Protein AF-A0A5B0CPB9-F1 (afdb_monomer_lite)

Foldseek 3Di:
DPDPLVVVLVVLLVVLVVCLVPVQPDPCNVVSLVSLVVSLVVVLVVCVVVVNNVVSVVSVVSSVVSVVSNVVRD

Radius of gyration: 12.64 Å; chains: 1; bounding box: 35×15×35 Å

Sequence (74 aa):
MKNIFPILFLVVGFLTVLEFIFIAGMFTWIIMVISICIIGLINISIEIKNRQYLQAILYLLAITALVMGYLKLV

pLDDT: mean 79.99, std 9.24, range [47.19, 89.12]

Structure (mmCIF, N/CA/C/O backbone):
data_AF-A0A5B0CPB9-F1
#
_entry.id   AF-A0A5B0CPB9-F1
#
loop_
_atom_site.group_PDB
_atom_site.id
_atom_site.type_symbol
_atom_site.label_atom_id
_atom_site.label_alt_id
_atom_site.label_comp_id
_atom_site.label_asym_id
_atom_site.label_entity_id
_atom_site.label_seq_id
_atom_site.pdbx_PDB_ins_code
_atom_site.Cartn_x
_atom_site.Cartn_y
_atom_site.Cartn_z
_atom_site.occupancy
_atom_site.B_iso_or_equiv
_atom_site.auth_seq_id
_atom_site.auth_comp_id
_atom_site.auth_asym_id
_atom_site.auth_atom_id
_atom_site.pdbx_PDB_model_num
ATOM 1 N N . MET A 1 1 ? -22.299 4.457 6.869 1.00 48.62 1 MET A N 1
ATOM 2 C CA . MET A 1 1 ? -21.055 4.868 6.174 1.00 48.62 1 MET A CA 1
ATOM 3 C C . MET A 1 1 ? -19.879 3.937 6.508 1.00 48.62 1 MET A C 1
ATOM 5 O O . MET A 1 1 ? -18.748 4.387 6.618 1.00 48.62 1 MET A O 1
ATOM 9 N N . LYS A 1 2 ? -20.130 2.633 6.687 1.00 47.19 2 LYS A N 1
ATOM 10 C CA . LYS A 1 2 ? -19.090 1.615 6.886 1.00 47.19 2 LYS A CA 1
ATOM 11 C C . LYS A 1 2 ? -18.805 0.985 5.514 1.00 47.19 2 LYS A C 1
ATOM 13 O O . LYS A 1 2 ? -19.764 0.731 4.792 1.00 47.19 2 LYS A O 1
ATOM 18 N N . ASN A 1 3 ? -17.530 0.754 5.191 1.00 59.56 3 ASN A N 1
ATOM 19 C CA . ASN A 1 3 ? -17.013 -0.135 4.127 1.00 59.56 3 ASN A CA 1
ATOM 20 C C . ASN A 1 3 ? -16.501 0.470 2.803 1.00 59.56 3 ASN A C 1
ATOM 22 O O . ASN A 1 3 ? -15.963 -0.290 2.012 1.00 59.56 3 ASN A O 1
ATOM 26 N N . ILE A 1 4 ? -16.555 1.781 2.536 1.00 72.25 4 ILE A N 1
ATOM 27 C CA . ILE A 1 4 ? -16.047 2.300 1.239 1.00 72.25 4 ILE A CA 1
ATOM 28 C C . ILE A 1 4 ? -14.506 2.328 1.175 1.00 72.25 4 ILE A C 1
ATOM 30 O O . ILE A 1 4 ? -13.925 1.963 0.158 1.00 72.25 4 ILE A O 1
ATOM 34 N N . PHE A 1 5 ? -13.830 2.707 2.261 1.00 73.12 5 PHE A N 1
ATOM 35 C CA . PHE A 1 5 ? -12.365 2.835 2.282 1.00 73.12 5 PHE A CA 1
ATOM 36 C C . PHE A 1 5 ? -11.591 1.502 2.203 1.00 73.12 5 PHE A C 1
ATOM 38 O O . PHE A 1 5 ? -10.600 1.443 1.469 1.00 73.12 5 PHE A O 1
ATOM 45 N N . PRO A 1 6 ? -12.032 0.409 2.860 1.00 77.38 6 PRO A N 1
ATOM 46 C CA . PRO A 1 6 ? -11.445 -0.915 2.649 1.00 77.38 6 PRO A CA 1
ATOM 47 C C . PRO A 1 6 ? -11.576 -1.387 1.196 1.00 77.38 6 PRO A C 1
ATOM 49 O O . PRO A 1 6 ? -10.630 -1.918 0.622 1.00 77.38 6 PRO A O 1
ATOM 52 N N . ILE A 1 7 ? -12.737 -1.138 0.581 1.00 82.75 7 ILE A N 1
ATOM 53 C CA . ILE A 1 7 ? -13.018 -1.502 -0.813 1.00 82.75 7 ILE A CA 1
ATOM 54 C C . ILE A 1 7 ? -12.132 -0.696 -1.765 1.00 82.75 7 ILE A C 1
ATOM 56 O O . ILE A 1 7 ? -11.539 -1.268 -2.672 1.00 82.75 7 ILE A O 1
ATOM 60 N N . LEU A 1 8 ? -11.977 0.607 -1.526 1.00 82.44 8 LEU A N 1
ATOM 61 C CA . LEU A 1 8 ? -11.049 1.462 -2.272 1.00 82.44 8 LEU A CA 1
ATOM 62 C C . LEU A 1 8 ? -9.610 0.952 -2.200 1.00 82.44 8 LEU A C 1
ATOM 64 O O . LEU A 1 8 ? -8.944 0.884 -3.226 1.00 82.44 8 LEU A O 1
ATOM 68 N N . PHE A 1 9 ? -9.135 0.563 -1.017 1.00 83.12 9 PHE A N 1
ATOM 69 C CA . PHE A 1 9 ? -7.784 0.020 -0.876 1.00 83.12 9 PHE A CA 1
ATOM 70 C C . PHE A 1 9 ? -7.612 -1.306 -1.602 1.00 83.12 9 PHE A C 1
ATOM 72 O O . PHE A 1 9 ? -6.577 -1.524 -2.217 1.00 83.12 9 PHE A O 1
ATOM 79 N N . LEU A 1 10 ? -8.627 -2.168 -1.581 1.00 85.81 10 LEU A N 1
ATOM 80 C CA . LEU A 1 10 ? -8.594 -3.423 -2.322 1.00 85.81 10 LEU A CA 1
ATOM 81 C C . LEU A 1 10 ? -8.555 -3.177 -3.834 1.00 85.81 10 LEU A C 1
ATOM 83 O O . LEU A 1 10 ? -7.734 -3.772 -4.524 1.00 85.81 10 LEU A O 1
ATOM 87 N N . VAL A 1 11 ? -9.393 -2.268 -4.340 1.00 87.06 11 VAL A N 1
ATOM 88 C CA . VAL A 1 11 ? -9.430 -1.902 -5.763 1.00 87.06 11 VAL A CA 1
ATOM 89 C C . VAL A 1 11 ? -8.103 -1.290 -6.200 1.00 87.06 11 VAL A C 1
ATOM 91 O O . VAL A 1 11 ? -7.537 -1.721 -7.201 1.00 87.06 11 VAL A O 1
ATOM 94 N N . VAL A 1 12 ? -7.572 -0.331 -5.438 1.00 85.94 12 VAL A N 1
ATOM 95 C CA . VAL A 1 12 ? -6.291 0.308 -5.759 1.00 85.94 12 VAL A CA 1
ATOM 96 C C . VAL A 1 12 ? -5.138 -0.677 -5.617 1.00 85.94 12 VAL A C 1
ATOM 98 O O . VAL A 1 12 ? -4.309 -0.743 -6.510 1.00 85.94 12 VAL A O 1
ATOM 101 N N . GLY A 1 13 ? -5.120 -1.512 -4.577 1.00 84.44 13 GLY A N 1
ATOM 102 C CA . GLY A 1 13 ? -4.143 -2.589 -4.423 1.00 84.44 13 GLY A CA 1
ATOM 103 C C . GLY A 1 13 ? -4.142 -3.553 -5.608 1.00 84.44 13 GLY A C 1
ATOM 104 O O . GLY A 1 13 ? -3.084 -3.878 -6.138 1.00 84.44 13 GLY A O 1
ATOM 105 N N . PHE A 1 14 ? -5.325 -3.956 -6.075 1.00 86.88 14 PHE A N 1
ATOM 106 C CA . PHE A 1 14 ? -5.477 -4.821 -7.243 1.00 86.88 14 PHE A CA 1
ATOM 107 C C . PHE A 1 14 ? -5.006 -4.147 -8.537 1.00 86.88 14 PHE A C 1
ATOM 109 O O . PHE A 1 14 ? -4.270 -4.755 -9.311 1.00 86.88 14 PHE A O 1
ATOM 116 N N . LEU A 1 15 ? -5.369 -2.878 -8.750 1.00 85.62 15 LEU A N 1
ATOM 117 C CA . LEU A 1 15 ? -4.875 -2.075 -9.873 1.00 85.62 15 LEU A CA 1
ATOM 118 C C . LEU A 1 15 ? -3.352 -1.939 -9.843 1.00 85.62 15 LEU A C 1
ATOM 120 O O . LEU A 1 15 ? -2.721 -2.043 -10.888 1.00 85.62 15 LEU A O 1
ATOM 124 N N . THR A 1 16 ? -2.758 -1.754 -8.666 1.00 83.50 16 THR A N 1
ATOM 125 C CA . THR A 1 16 ? -1.304 -1.679 -8.511 1.00 83.50 16 THR A CA 1
ATOM 126 C C . THR A 1 16 ? -0.643 -3.011 -8.841 1.00 83.50 16 THR A C 1
ATOM 128 O O . THR A 1 16 ? 0.354 -3.032 -9.544 1.00 83.50 16 THR A O 1
ATOM 131 N N . VAL A 1 17 ? -1.214 -4.148 -8.435 1.00 83.56 17 VAL A N 1
ATOM 132 C CA . VAL A 1 17 ? -0.692 -5.463 -8.852 1.00 83.56 17 VAL A CA 1
ATOM 133 C C . VAL A 1 17 ? -0.823 -5.666 -10.3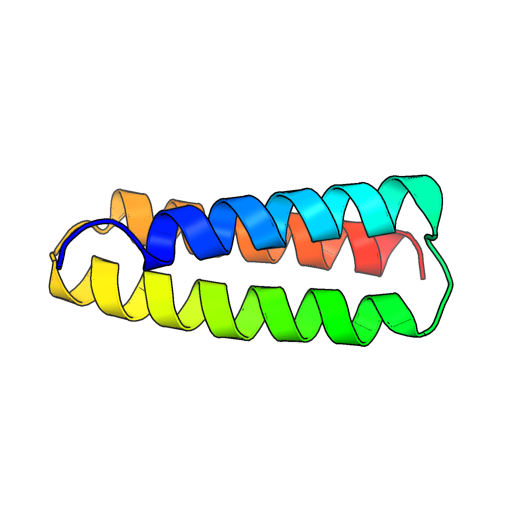67 1.00 83.56 17 VAL A C 1
ATOM 135 O O . VAL A 1 17 ? 0.088 -6.203 -10.990 1.00 83.56 17 VAL A O 1
ATOM 138 N N . LEU A 1 18 ? -1.922 -5.229 -10.986 1.00 83.81 18 LEU A N 1
ATOM 139 C CA . LEU A 1 18 ? -2.087 -5.307 -12.440 1.00 83.81 18 LEU A CA 1
ATOM 140 C C . LEU A 1 18 ? -1.082 -4.421 -13.184 1.00 83.81 18 LEU A C 1
ATOM 142 O O . LEU A 1 18 ? -0.455 -4.885 -14.132 1.00 83.81 18 LEU A O 1
ATOM 146 N N . GLU A 1 19 ? -0.898 -3.172 -12.757 1.00 83.06 19 GLU A N 1
ATOM 147 C CA . GLU A 1 19 ? 0.102 -2.269 -13.341 1.00 83.06 19 GLU A CA 1
ATOM 148 C C . GLU A 1 19 ? 1.510 -2.853 -13.183 1.00 83.06 19 GLU A C 1
ATOM 150 O O . GLU A 1 19 ? 2.273 -2.903 -14.148 1.00 83.06 19 GLU A O 1
ATOM 155 N N . PHE A 1 20 ? 1.804 -3.430 -12.017 1.00 78.81 20 PHE A N 1
ATOM 156 C CA . PHE A 1 20 ? 3.048 -4.141 -11.757 1.00 78.81 20 PHE A CA 1
ATOM 157 C C . PHE A 1 20 ? 3.273 -5.338 -12.693 1.00 78.81 20 PHE A C 1
ATOM 159 O O . PHE A 1 20 ? 4.389 -5.551 -13.146 1.00 78.81 20 PHE A O 1
ATOM 166 N N . ILE A 1 21 ? 2.244 -6.130 -13.005 1.00 80.19 21 ILE A N 1
ATOM 167 C CA . ILE A 1 21 ? 2.391 -7.319 -13.864 1.00 80.19 21 ILE A CA 1
ATOM 168 C C . ILE A 1 21 ? 2.480 -6.944 -15.350 1.00 80.19 21 ILE A C 1
ATOM 170 O O . ILE A 1 21 ? 3.263 -7.545 -16.083 1.00 80.19 21 ILE A O 1
ATOM 174 N N . PHE A 1 22 ? 1.659 -5.998 -15.812 1.00 77.69 22 PHE A N 1
ATOM 175 C CA . PHE A 1 22 ? 1.470 -5.741 -17.246 1.00 77.69 22 PHE A CA 1
ATOM 176 C C . PHE A 1 22 ? 2.283 -4.568 -17.793 1.00 77.69 22 PHE A C 1
ATOM 178 O O . PHE A 1 22 ? 2.565 -4.544 -18.989 1.00 77.69 22 PHE A O 1
ATOM 185 N N . ILE A 1 23 ? 2.615 -3.585 -16.956 1.00 74.81 23 ILE A N 1
ATOM 186 C CA . ILE A 1 23 ? 3.197 -2.308 -17.394 1.00 74.81 23 ILE A CA 1
ATOM 187 C C . ILE A 1 23 ? 4.614 -2.100 -16.844 1.00 74.81 23 ILE A C 1
ATOM 189 O O . ILE A 1 23 ? 5.383 -1.394 -17.493 1.00 74.81 23 ILE A O 1
ATOM 193 N N . ALA A 1 24 ? 4.944 -2.694 -15.685 1.00 64.81 24 ALA A N 1
ATOM 194 C CA . ALA A 1 24 ? 6.227 -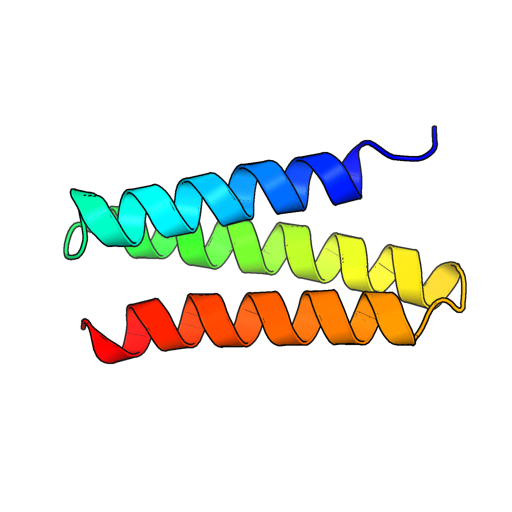2.616 -14.966 1.00 64.81 24 ALA A CA 1
ATOM 195 C C . ALA A 1 24 ? 7.377 -1.922 -15.727 1.00 64.81 24 ALA A C 1
ATOM 197 O O . ALA A 1 24 ? 7.921 -2.461 -16.690 1.00 64.81 24 ALA A O 1
ATOM 198 N N . GLY A 1 25 ? 7.772 -0.731 -15.255 1.00 60.44 25 GLY A N 1
ATOM 199 C CA . GLY A 1 25 ? 8.879 0.056 -15.822 1.00 60.44 25 GLY A CA 1
ATOM 200 C C . GLY A 1 25 ? 8.475 1.391 -16.462 1.00 60.44 25 GLY A C 1
ATOM 201 O O . GLY A 1 25 ? 9.348 2.16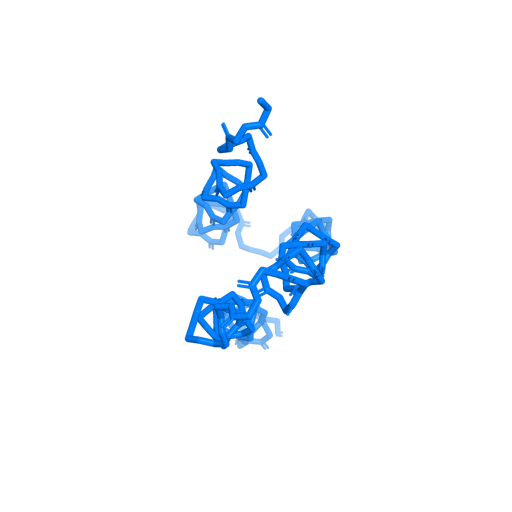7 -16.848 1.00 60.44 25 GLY A O 1
ATOM 202 N N . MET A 1 26 ? 7.178 1.713 -16.543 1.00 66.62 26 MET A N 1
ATOM 203 C CA . MET A 1 26 ? 6.693 3.039 -16.965 1.00 66.62 26 MET A CA 1
ATOM 204 C C . MET A 1 26 ? 6.529 3.989 -15.768 1.00 66.62 26 MET A C 1
ATOM 206 O O . MET A 1 26 ? 6.230 3.546 -14.665 1.00 66.62 26 MET A O 1
ATOM 210 N N . PHE A 1 27 ? 6.665 5.309 -15.976 1.00 70.19 27 PHE A N 1
ATOM 211 C CA . PHE A 1 27 ? 6.552 6.364 -14.937 1.00 70.19 27 PHE A CA 1
ATOM 212 C C . PHE A 1 27 ? 5.253 6.305 -14.096 1.00 70.19 27 PHE A C 1
ATOM 214 O O . PHE A 1 27 ? 5.171 6.890 -13.016 1.00 70.19 27 PHE A O 1
ATOM 221 N N . THR A 1 28 ? 4.247 5.565 -14.566 1.00 75.06 28 THR A N 1
ATOM 222 C CA . THR A 1 28 ? 3.000 5.239 -13.864 1.00 75.06 28 THR A CA 1
ATOM 223 C C . THR A 1 28 ? 3.205 4.538 -12.522 1.00 75.06 28 THR A C 1
ATOM 225 O O . THR A 1 28 ? 2.386 4.738 -11.623 1.00 75.06 28 THR A O 1
ATOM 228 N N . TRP A 1 29 ? 4.319 3.826 -12.329 1.00 75.88 29 TRP A N 1
ATOM 229 C CA . TRP A 1 29 ? 4.616 3.131 -11.074 1.00 75.88 29 TRP A CA 1
ATOM 230 C C . TRP A 1 29 ? 4.631 4.069 -9.855 1.00 75.88 29 TRP A C 1
ATOM 232 O 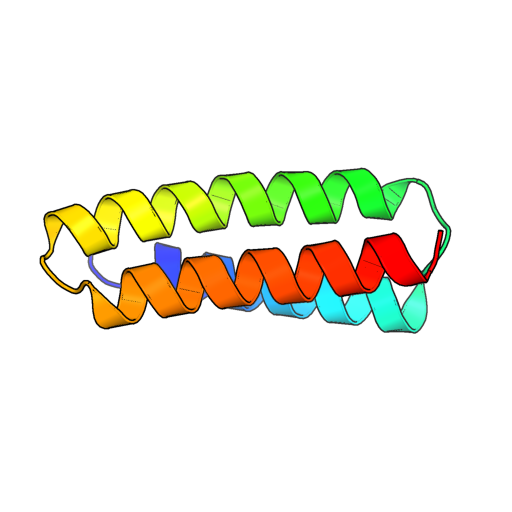O . TRP A 1 29 ? 4.109 3.735 -8.790 1.00 75.88 29 TRP A O 1
ATOM 242 N N . ILE A 1 30 ? 5.154 5.290 -10.024 1.00 80.31 30 ILE A N 1
ATOM 243 C CA . ILE A 1 30 ? 5.226 6.310 -8.966 1.00 80.31 30 ILE A CA 1
ATOM 244 C C . ILE A 1 30 ? 3.816 6.721 -8.531 1.00 80.31 30 ILE A C 1
ATOM 246 O O . ILE A 1 30 ? 3.537 6.849 -7.338 1.00 80.31 30 ILE A O 1
ATOM 250 N N . ILE A 1 31 ? 2.906 6.891 -9.494 1.00 83.50 31 ILE A N 1
ATOM 251 C CA . ILE A 1 31 ? 1.516 7.288 -9.243 1.00 83.50 31 ILE A CA 1
ATOM 252 C C . ILE A 1 31 ? 0.795 6.192 -8.451 1.00 83.50 31 ILE A C 1
ATOM 254 O O . ILE A 1 31 ? 0.078 6.497 -7.492 1.00 83.50 31 ILE A O 1
ATOM 258 N N . MET A 1 32 ? 1.020 4.922 -8.798 1.00 84.69 32 MET A N 1
ATOM 259 C CA . MET A 1 32 ? 0.405 3.783 -8.110 1.00 84.69 32 MET A CA 1
ATOM 260 C C . MET A 1 32 ? 0.932 3.620 -6.680 1.00 84.69 32 MET A C 1
ATOM 262 O O . MET A 1 32 ? 0.143 3.438 -5.749 1.00 84.69 32 MET A O 1
ATOM 266 N N . VAL A 1 33 ? 2.246 3.768 -6.479 1.00 84.06 33 VAL A N 1
ATOM 267 C CA . VAL A 1 33 ? 2.879 3.713 -5.153 1.00 84.06 33 VAL A CA 1
ATOM 268 C C . VAL A 1 33 ? 2.374 4.836 -4.244 1.00 84.06 33 VAL A C 1
ATOM 270 O O . VAL A 1 33 ? 1.958 4.574 -3.114 1.00 84.06 33 VAL A O 1
ATOM 273 N N . ILE A 1 34 ? 2.341 6.081 -4.734 1.00 87.25 34 ILE A N 1
ATOM 274 C CA . ILE A 1 34 ? 1.835 7.226 -3.960 1.00 87.25 34 ILE A CA 1
ATOM 275 C C . ILE A 1 34 ? 0.359 7.019 -3.598 1.00 87.25 34 ILE A C 1
ATOM 277 O O . ILE A 1 34 ? -0.029 7.228 -2.447 1.00 87.25 34 ILE A O 1
ATOM 281 N N . SER A 1 35 ? -0.454 6.554 -4.550 1.00 86.31 35 SER A N 1
ATOM 282 C CA . SER A 1 35 ? -1.886 6.307 -4.334 1.00 86.31 35 SER A CA 1
ATOM 283 C C . SER A 1 35 ? -2.132 5.246 -3.257 1.00 86.31 35 SER A C 1
ATOM 285 O O . SER A 1 35 ? -2.953 5.456 -2.361 1.00 86.31 35 SER A O 1
ATOM 287 N N . ILE A 1 36 ? -1.383 4.138 -3.286 1.00 87.19 36 ILE A N 1
ATOM 288 C CA . ILE A 1 36 ? -1.440 3.099 -2.248 1.00 87.19 36 ILE A CA 1
ATOM 289 C C . ILE A 1 36 ? -1.037 3.634 -0.882 1.00 87.19 36 ILE A C 1
ATOM 291 O O . ILE A 1 36 ? -1.713 3.340 0.103 1.00 87.19 36 ILE A O 1
ATOM 295 N N . CYS A 1 37 ? 0.041 4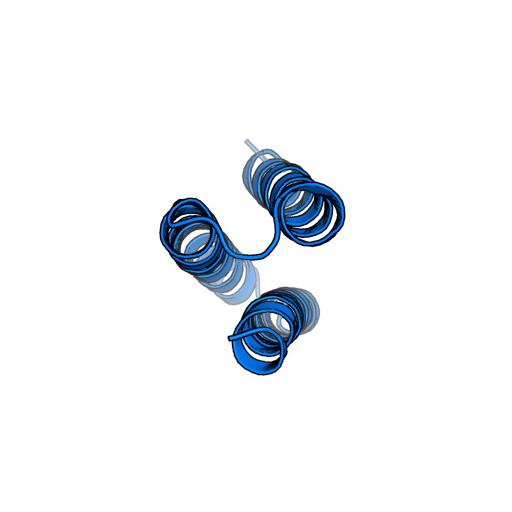.415 -0.807 1.00 87.06 37 CYS A N 1
ATOM 296 C CA . CYS A 1 37 ? 0.509 4.966 0.459 1.00 87.06 37 CYS A CA 1
ATOM 297 C C . CYS A 1 37 ? -0.546 5.888 1.079 1.00 87.06 37 CYS A C 1
ATOM 299 O O . CYS A 1 37 ? -0.854 5.751 2.260 1.00 87.06 37 CYS A O 1
ATOM 301 N N . ILE A 1 38 ? -1.154 6.777 0.289 1.00 89.00 38 ILE A N 1
ATOM 302 C CA . ILE A 1 38 ? -2.189 7.700 0.777 1.00 89.00 38 ILE A CA 1
ATOM 303 C C . ILE A 1 38 ? -3.415 6.923 1.273 1.00 89.00 38 ILE A C 1
ATOM 305 O O . ILE A 1 38 ? -3.848 7.111 2.410 1.00 89.00 38 ILE A O 1
ATOM 309 N N . ILE A 1 39 ? -3.963 6.023 0.453 1.00 87.12 39 ILE A N 1
ATOM 310 C CA . ILE A 1 39 ? -5.184 5.278 0.803 1.00 87.12 39 ILE A CA 1
ATOM 311 C C . ILE A 1 39 ? -4.923 4.327 1.975 1.00 87.12 39 ILE A C 1
ATOM 313 O O . ILE A 1 39 ? -5.748 4.206 2.882 1.00 87.12 39 ILE A O 1
ATOM 317 N N . GLY A 1 40 ? -3.758 3.686 1.990 1.00 85.06 40 GLY A N 1
ATOM 318 C CA . GLY A 1 40 ? -3.324 2.812 3.066 1.00 85.06 40 GLY A CA 1
ATOM 319 C C . GLY A 1 40 ? -3.172 3.545 4.400 1.00 85.06 40 GLY A C 1
ATOM 320 O O . GLY A 1 40 ? -3.703 3.079 5.405 1.00 85.06 40 GLY A O 1
ATOM 321 N N . LEU A 1 41 ? -2.545 4.726 4.420 1.00 88.06 41 LEU A N 1
ATOM 322 C CA . LEU A 1 41 ? -2.419 5.557 5.628 1.00 88.06 41 LEU A CA 1
ATOM 323 C C . LEU A 1 41 ? -3.776 6.042 6.156 1.00 88.06 41 LEU A C 1
ATOM 325 O O . LEU A 1 41 ? -3.995 6.067 7.372 1.00 88.06 41 LEU A O 1
ATOM 329 N N . ILE A 1 42 ? -4.704 6.388 5.258 1.00 87.19 42 ILE A N 1
ATOM 330 C CA . ILE A 1 42 ? -6.079 6.746 5.629 1.00 87.19 42 ILE A CA 1
ATOM 331 C C . ILE A 1 42 ? -6.768 5.551 6.304 1.00 87.19 42 ILE A C 1
ATOM 333 O O . ILE A 1 42 ? -7.330 5.709 7.389 1.00 87.19 42 ILE A O 1
ATOM 337 N N . ASN A 1 43 ? -6.671 4.350 5.727 1.00 85.75 43 ASN A N 1
ATOM 338 C CA . ASN A 1 43 ? -7.245 3.139 6.323 1.00 85.75 43 ASN A CA 1
ATOM 339 C C . ASN A 1 43 ? -6.604 2.772 7.662 1.00 85.75 43 ASN A C 1
ATOM 341 O O . ASN A 1 43 ? -7.321 2.452 8.606 1.00 85.75 43 ASN A O 1
ATOM 345 N N . ILE A 1 44 ? -5.281 2.890 7.786 1.00 85.50 44 ILE A N 1
ATOM 346 C CA . ILE A 1 44 ? -4.573 2.677 9.055 1.00 85.50 44 ILE A CA 1
ATOM 347 C C . ILE A 1 44 ? -5.105 3.636 10.126 1.00 85.50 44 ILE A C 1
ATOM 349 O O . ILE A 1 44 ? -5.422 3.209 11.233 1.00 85.50 44 ILE A O 1
ATOM 353 N N . SER A 1 45 ? -5.273 4.916 9.792 1.00 86.31 45 SER A N 1
ATOM 354 C CA . SER A 1 45 ? -5.776 5.930 10.729 1.00 86.31 45 SER A CA 1
ATOM 355 C C . SER A 1 45 ? -7.210 5.637 11.187 1.00 86.31 45 SER A C 1
ATOM 357 O O . SER A 1 45 ? -7.535 5.792 12.368 1.00 86.31 45 SER A O 1
ATOM 359 N N . ILE A 1 46 ? -8.067 5.179 10.268 1.00 85.31 46 ILE A N 1
ATOM 360 C CA . ILE A 1 46 ? -9.444 4.770 10.572 1.00 85.31 46 ILE A CA 1
ATOM 361 C C . ILE A 1 46 ? -9.455 3.521 11.465 1.00 85.31 46 ILE A C 1
ATOM 363 O O . ILE A 1 46 ? -10.168 3.501 12.470 1.00 85.31 46 ILE A O 1
ATOM 367 N N . GLU A 1 47 ? -8.651 2.502 11.156 1.00 83.38 47 GLU A N 1
ATOM 368 C CA . GLU A 1 47 ? -8.645 1.251 11.924 1.00 83.38 47 GLU A CA 1
ATOM 369 C C . GLU A 1 47 ? -8.001 1.383 13.306 1.00 83.38 47 GLU A C 1
ATOM 371 O O . GLU A 1 47 ? -8.479 0.780 14.271 1.00 83.38 47 GLU A O 1
ATOM 376 N N . ILE A 1 48 ? -6.990 2.247 13.455 1.00 83.56 48 ILE A N 1
ATOM 377 C CA . ILE A 1 48 ? -6.451 2.624 14.769 1.00 83.56 48 ILE A CA 1
ATOM 378 C C . ILE A 1 48 ? -7.547 3.281 15.615 1.00 83.56 48 ILE A C 1
ATOM 380 O O . ILE A 1 48 ? -7.714 2.937 16.788 1.00 83.56 48 ILE A O 1
ATOM 384 N N . LYS A 1 49 ? -8.349 4.178 15.022 1.00 84.31 49 LYS A N 1
ATOM 385 C CA . LYS A 1 49 ? -9.482 4.816 15.711 1.00 84.31 49 LYS A CA 1
ATOM 386 C C . LYS A 1 49 ? -10.560 3.802 16.115 1.00 84.31 49 LYS A C 1
ATOM 388 O O . LYS A 1 49 ? -11.159 3.948 17.178 1.00 84.31 49 LYS A O 1
ATOM 393 N N . ASN A 1 50 ? -10.761 2.753 15.318 1.00 83.25 50 ASN A N 1
ATOM 394 C CA . ASN A 1 50 ? -11.681 1.651 15.614 1.00 83.25 50 ASN A CA 1
ATOM 395 C C . ASN A 1 50 ? -11.105 0.592 16.578 1.00 83.25 50 ASN A C 1
ATOM 397 O O . ASN A 1 50 ? -11.787 -0.393 16.858 1.00 83.25 50 ASN A O 1
ATOM 401 N N . ARG A 1 51 ? -9.877 0.777 17.099 1.00 82.38 51 ARG A N 1
ATOM 402 C CA . ARG A 1 51 ? -9.127 -0.194 17.927 1.00 82.38 51 ARG A CA 1
ATOM 403 C C . ARG A 1 51 ? -8.889 -1.554 17.251 1.00 82.38 51 ARG A C 1
ATOM 405 O O . ARG A 1 51 ? -8.593 -2.538 17.927 1.00 82.38 51 ARG A O 1
ATOM 412 N N . GLN A 1 52 ? -8.971 -1.625 15.923 1.00 81.31 52 GLN A N 1
ATOM 413 C CA . GLN A 1 52 ? -8.699 -2.840 15.153 1.00 81.31 52 GLN A CA 1
ATOM 414 C C . GLN A 1 52 ? -7.231 -2.881 14.721 1.00 81.31 52 GLN A C 1
ATOM 416 O O . GLN A 1 52 ? -6.888 -2.777 13.543 1.00 81.31 52 GLN A O 1
ATOM 421 N N . TYR A 1 53 ? -6.337 -3.053 15.696 1.00 81.94 53 TYR A N 1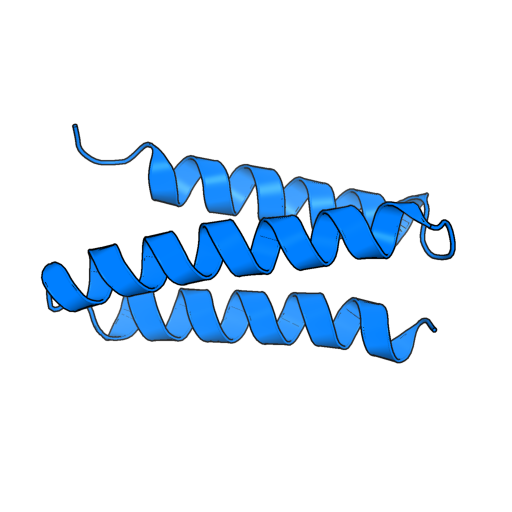
ATOM 422 C CA . TYR A 1 53 ? -4.887 -3.038 15.465 1.00 81.94 53 TYR A CA 1
ATOM 423 C C . TYR A 1 53 ? -4.422 -4.098 14.458 1.00 81.94 53 TYR A C 1
ATOM 425 O O . TYR A 1 53 ? -3.507 -3.843 13.682 1.00 81.94 53 TYR A O 1
ATOM 433 N N . LEU A 1 54 ? -5.086 -5.260 14.419 1.00 81.44 54 LEU A N 1
ATOM 434 C CA . LEU A 1 54 ? -4.781 -6.316 13.454 1.00 81.44 54 LEU A CA 1
ATOM 435 C C . LEU A 1 54 ? -4.993 -5.843 12.008 1.00 81.44 54 LEU A C 1
ATOM 437 O O . LEU A 1 54 ? -4.123 -6.045 11.168 1.00 81.44 54 LEU A O 1
ATOM 441 N N . GLN A 1 55 ? -6.115 -5.176 11.718 1.00 80.75 55 GLN A N 1
ATOM 442 C CA . GLN A 1 55 ? -6.380 -4.663 10.371 1.00 80.75 55 GLN A CA 1
ATOM 443 C C . GLN A 1 55 ? -5.421 -3.534 9.999 1.00 80.75 55 GLN A C 1
ATOM 445 O O . GLN A 1 55 ? -4.909 -3.520 8.884 1.00 80.75 55 GLN A O 1
ATOM 450 N N . ALA A 1 56 ? -5.102 -2.637 10.937 1.00 82.44 56 ALA A N 1
ATOM 451 C CA . ALA A 1 56 ? -4.104 -1.592 10.713 1.00 82.44 56 ALA A CA 1
ATOM 452 C C . ALA A 1 56 ? -2.728 -2.175 10.330 1.00 82.44 56 ALA A C 1
ATOM 454 O O . ALA A 1 56 ? -2.097 -1.702 9.386 1.00 82.44 56 ALA A O 1
ATOM 455 N N . ILE A 1 57 ? -2.290 -3.240 11.010 1.00 85.62 57 ILE A N 1
ATOM 456 C CA . ILE A 1 57 ? -1.038 -3.939 10.683 1.00 85.62 57 ILE A CA 1
ATOM 457 C C . ILE A 1 57 ? -1.117 -4.597 9.301 1.00 85.62 57 ILE A C 1
ATOM 459 O O . ILE A 1 57 ? -0.156 -4.513 8.543 1.00 85.62 57 ILE A O 1
ATOM 463 N N . LEU A 1 58 ? -2.250 -5.208 8.940 1.00 87.44 58 LEU A N 1
ATOM 464 C CA . LEU A 1 58 ? -2.440 -5.808 7.614 1.00 87.44 58 LEU A CA 1
ATOM 465 C C . LEU A 1 58 ? -2.362 -4.767 6.491 1.00 87.44 58 LEU A C 1
ATOM 467 O O . LEU A 1 58 ? -1.719 -5.024 5.476 1.00 87.44 58 LEU A O 1
ATOM 471 N N . TYR A 1 59 ? -2.950 -3.581 6.678 1.00 86.25 59 TYR A N 1
ATOM 472 C CA . TYR A 1 59 ? -2.806 -2.482 5.719 1.00 86.25 59 TYR A CA 1
ATOM 473 C C . TYR A 1 59 ? -1.350 -2.034 5.594 1.00 86.25 59 TYR A C 1
ATOM 475 O O . TYR A 1 59 ? -0.862 -1.850 4.481 1.00 86.25 59 TYR A O 1
ATOM 483 N N . LEU A 1 60 ? -0.633 -1.912 6.713 1.00 87.38 60 LEU A N 1
ATOM 484 C CA . LEU A 1 60 ? 0.779 -1.534 6.708 1.00 87.38 60 LEU A CA 1
ATOM 485 C C . LEU A 1 60 ? 1.650 -2.581 5.997 1.00 87.38 60 LEU A C 1
ATOM 487 O O . LEU A 1 60 ? 2.493 -2.217 5.181 1.00 87.38 60 LEU A O 1
ATOM 491 N N . LEU A 1 61 ? 1.400 -3.869 6.249 1.00 87.31 61 LEU A N 1
ATOM 492 C CA . LEU A 1 61 ? 2.072 -4.984 5.580 1.00 87.31 61 LEU A CA 1
ATOM 493 C C . LEU A 1 61 ? 1.777 -5.011 4.070 1.00 87.31 61 LEU A C 1
ATOM 495 O O . LEU A 1 61 ? 2.668 -5.262 3.266 1.00 87.31 61 LEU A O 1
ATOM 499 N N . ALA A 1 62 ? 0.535 -4.734 3.669 1.00 86.69 62 ALA A N 1
ATOM 500 C CA . ALA A 1 62 ? 0.152 -4.689 2.261 1.00 86.69 62 ALA A CA 1
ATOM 501 C C . ALA A 1 62 ? 0.840 -3.534 1.516 1.00 86.69 62 ALA A C 1
ATOM 503 O O . ALA A 1 62 ? 1.332 -3.730 0.406 1.00 86.69 62 ALA A O 1
ATOM 504 N N . ILE A 1 63 ? 0.931 -2.349 2.134 1.00 89.12 63 ILE A N 1
ATOM 505 C CA . ILE A 1 63 ? 1.667 -1.210 1.568 1.00 89.12 63 ILE A CA 1
ATOM 506 C C . ILE A 1 63 ? 3.137 -1.583 1.379 1.00 89.12 63 ILE A C 1
ATOM 508 O O . ILE A 1 63 ? 3.666 -1.418 0.284 1.00 89.12 63 ILE A O 1
ATOM 512 N N . THR A 1 64 ? 3.802 -2.110 2.412 1.00 85.62 64 THR A N 1
ATOM 513 C CA . THR A 1 64 ? 5.231 -2.441 2.318 1.00 85.62 64 THR A CA 1
ATOM 514 C C . THR A 1 64 ? 5.503 -3.543 1.301 1.00 85.62 64 THR A C 1
ATOM 516 O O . THR A 1 64 ? 6.462 -3.421 0.544 1.00 85.62 64 THR A O 1
ATOM 519 N N . ALA A 1 65 ? 4.650 -4.568 1.217 1.00 86.31 65 ALA A N 1
ATOM 520 C CA . ALA A 1 65 ? 4.768 -5.629 0.219 1.00 86.31 65 ALA A CA 1
ATOM 521 C C . ALA A 1 65 ? 4.656 -5.089 -1.215 1.00 86.31 65 ALA A C 1
ATOM 523 O O . ALA A 1 65 ? 5.469 -5.436 -2.071 1.00 86.31 65 ALA A O 1
ATOM 524 N N . LEU A 1 66 ? 3.682 -4.210 -1.471 1.00 83.56 66 LEU A N 1
ATOM 525 C CA . LEU A 1 66 ? 3.470 -3.628 -2.797 1.00 83.56 66 LEU A CA 1
ATOM 526 C C . LEU A 1 66 ? 4.605 -2.668 -3.160 1.00 83.56 66 LEU A C 1
ATOM 528 O O . LEU A 1 66 ? 5.167 -2.777 -4.244 1.00 83.56 66 LEU A O 1
ATOM 532 N N . VAL A 1 67 ? 5.027 -1.804 -2.234 1.00 83.88 67 VAL A N 1
ATOM 533 C CA . VAL A 1 67 ? 6.163 -0.892 -2.441 1.00 83.88 67 VAL A CA 1
ATOM 534 C C . VAL A 1 67 ? 7.465 -1.661 -2.692 1.00 83.88 67 VAL A C 1
ATOM 536 O O . VAL A 1 67 ? 8.188 -1.335 -3.631 1.00 83.88 67 VAL A O 1
ATOM 539 N N . MET A 1 68 ? 7.765 -2.702 -1.905 1.00 81.38 68 MET A N 1
ATOM 540 C CA . MET A 1 68 ? 8.949 -3.543 -2.128 1.00 81.38 68 MET A CA 1
ATOM 541 C C . MET A 1 68 ? 8.898 -4.282 -3.464 1.00 81.38 68 MET A C 1
ATOM 543 O O . MET A 1 68 ? 9.939 -4.444 -4.098 1.00 81.38 68 MET A O 1
ATOM 547 N N . GLY A 1 69 ? 7.708 -4.710 -3.899 1.00 77.62 69 GLY A N 1
ATOM 548 C CA . GLY A 1 69 ? 7.506 -5.295 -5.221 1.00 77.62 69 GLY A CA 1
ATOM 549 C C . GLY A 1 69 ? 8.051 -4.382 -6.317 1.00 77.62 69 GLY A C 1
ATOM 550 O O . GLY A 1 69 ? 8.903 -4.809 -7.093 1.00 77.62 69 GLY A O 1
ATOM 551 N N . TYR A 1 70 ? 7.645 -3.109 -6.311 1.00 73.50 70 TYR A N 1
ATOM 552 C CA . TYR A 1 70 ? 8.130 -2.108 -7.268 1.00 73.50 70 TYR A CA 1
ATOM 553 C C . TYR A 1 70 ? 9.612 -1.782 -7.116 1.00 73.50 70 TYR A C 1
ATOM 555 O O . TYR A 1 70 ? 10.316 -1.713 -8.118 1.00 73.50 70 TYR A O 1
ATOM 563 N N . LEU A 1 71 ? 10.107 -1.625 -5.884 1.00 69.06 71 LEU A N 1
ATOM 564 C CA . LEU A 1 71 ? 11.518 -1.305 -5.638 1.00 69.06 71 LEU A CA 1
ATOM 565 C C . LEU A 1 71 ? 12.484 -2.408 -6.083 1.00 69.06 71 LEU A C 1
ATOM 567 O O . LEU A 1 71 ? 13.640 -2.111 -6.341 1.00 69.06 71 LEU A O 1
ATOM 571 N N . LYS A 1 72 ? 12.047 -3.671 -6.157 1.00 66.31 72 LYS A N 1
ATOM 572 C CA . LYS A 1 72 ? 12.875 -4.768 -6.685 1.00 66.31 72 LYS A CA 1
ATOM 573 C C . LYS A 1 72 ? 13.016 -4.719 -8.214 1.00 66.31 72 LYS A C 1
ATOM 575 O O . LYS A 1 72 ? 13.924 -5.341 -8.758 1.00 66.31 72 LYS A O 1
ATOM 580 N N . LEU A 1 73 ? 12.069 -4.077 -8.893 1.00 61.50 73 LEU A N 1
ATOM 581 C CA . LEU A 1 73 ? 11.944 -4.088 -10.350 1.00 61.50 73 LEU A CA 1
ATOM 582 C C . LEU A 1 73 ? 12.607 -2.873 -11.019 1.00 61.50 73 LEU A C 1
ATOM 584 O O . LEU A 1 73 ? 12.877 -2.930 -12.216 1.00 61.50 73 LEU A O 1
ATOM 588 N N . VAL A 1 74 ? 12.871 -1.810 -10.250 1.00 55.84 74 VAL A N 1
ATOM 589 C CA . VAL A 1 74 ? 13.695 -0.644 -10.625 1.00 55.84 74 VAL A CA 1
ATOM 590 C C . VAL A 1 74 ? 15.159 -0.925 -10.308 1.00 55.84 74 VAL A C 1
ATOM 592 O O . VAL A 1 74 ? 16.008 -0.604 -11.168 1.00 55.84 74 VAL A O 1
#

Secondary structure (DSSP, 8-state):
--SHHHHHHHHHHHHHHHHHHHT-SSTHHHHHHHHHHHHHHHHHHHHHHTT-HHHHHHHHHHHHHHHHHHHHH-